Protein AF-A0A453HC55-F1 (afdb_monomer_lite)

Structure (mmCIF, N/CA/C/O backbone):
data_AF-A0A453HC55-F1
#
_entry.id   AF-A0A453HC55-F1
#
loop_
_atom_site.group_PDB
_atom_site.id
_atom_site.type_symbol
_atom_site.label_atom_id
_atom_site.label_alt_id
_atom_site.label_comp_id
_atom_site.label_asym_id
_atom_site.label_entity_id
_atom_site.label_seq_id
_atom_site.pdbx_PDB_ins_code
_atom_site.Cartn_x
_atom_site.Cartn_y
_atom_site.Cartn_z
_atom_site.occupancy
_atom_site.B_iso_or_equiv
_atom_site.auth_seq_id
_atom_site.auth_comp_id
_atom_site.auth_asym_id
_atom_site.auth_atom_id
_atom_site.pdbx_PDB_model_num
ATOM 1 N N . LEU A 1 1 ? -5.151 -36.077 34.731 1.00 37.78 1 LEU A N 1
ATOM 2 C CA . LEU A 1 1 ? -4.147 -37.160 34.774 1.00 37.78 1 LEU A CA 1
ATOM 3 C C . LEU A 1 1 ? -4.043 -37.767 33.375 1.00 37.78 1 LEU A C 1
ATOM 5 O O . LEU A 1 1 ? -4.994 -38.422 32.991 1.00 37.78 1 LEU A O 1
ATOM 9 N N . HIS A 1 2 ? -2.931 -37.466 32.675 1.00 39.25 2 HIS A N 1
ATOM 10 C CA . HIS A 1 2 ? -2.205 -38.261 31.649 1.00 39.25 2 HIS A CA 1
ATOM 11 C C . HIS A 1 2 ? -2.962 -38.775 30.402 1.00 39.25 2 HIS A C 1
ATOM 13 O O . HIS A 1 2 ? -4.071 -39.264 30.519 1.00 39.25 2 HIS A O 1
ATOM 19 N N . SER A 1 3 ? -2.450 -38.828 29.167 1.00 37.62 3 SER A N 1
ATOM 20 C CA . SER A 1 3 ? -1.213 -38.433 28.457 1.00 37.62 3 SER A CA 1
ATOM 21 C C . SER A 1 3 ? -1.489 -38.765 26.966 1.00 37.62 3 SER A C 1
ATOM 23 O O . SER A 1 3 ? -2.118 -39.779 26.690 1.00 37.62 3 SER A O 1
ATOM 25 N N . ILE A 1 4 ? -1.279 -37.871 25.993 1.00 41.72 4 ILE A N 1
ATOM 26 C CA . ILE A 1 4 ? -0.165 -37.821 25.008 1.00 41.72 4 ILE A CA 1
ATOM 27 C C . ILE A 1 4 ? 0.464 -39.175 24.613 1.00 41.72 4 ILE A C 1
ATOM 29 O O . ILE A 1 4 ? 0.972 -39.859 25.498 1.00 41.72 4 ILE A O 1
ATOM 33 N N . THR A 1 5 ? 0.542 -39.455 23.292 1.00 37.53 5 THR A N 1
ATOM 34 C CA . THR A 1 5 ? 1.615 -40.155 22.504 1.00 37.53 5 THR A CA 1
ATOM 35 C C . THR A 1 5 ? 1.002 -40.669 21.179 1.00 37.53 5 THR A C 1
ATOM 37 O O . THR A 1 5 ? -0.107 -41.180 21.222 1.00 37.53 5 THR A O 1
ATOM 40 N N . ALA A 1 6 ? 1.578 -40.635 19.970 1.00 36.94 6 ALA A N 1
ATOM 41 C CA . ALA A 1 6 ? 2.762 -40.023 19.355 1.00 36.94 6 ALA A CA 1
ATOM 42 C C . ALA A 1 6 ? 2.642 -40.172 17.810 1.00 36.94 6 ALA A C 1
ATOM 44 O O . ALA A 1 6 ? 1.972 -41.078 17.320 1.00 36.94 6 ALA A O 1
ATOM 45 N N . SER A 1 7 ? 3.302 -39.290 17.053 1.00 37.09 7 SER A N 1
ATOM 46 C CA . SER A 1 7 ? 3.645 -39.421 15.615 1.00 37.09 7 SER A CA 1
ATOM 47 C C . SER A 1 7 ? 4.799 -40.444 15.404 1.00 37.09 7 SER A C 1
ATOM 49 O O . SER A 1 7 ? 5.254 -41.000 16.403 1.00 37.09 7 SER A O 1
ATOM 51 N N . PRO A 1 8 ? 5.492 -40.556 14.237 1.00 53.16 8 PRO A N 1
ATOM 52 C CA . PRO A 1 8 ? 5.141 -40.548 12.795 1.00 53.16 8 PRO A CA 1
ATOM 53 C C . PRO A 1 8 ? 5.795 -41.737 12.009 1.00 53.16 8 PRO A C 1
ATOM 55 O O . PRO A 1 8 ? 6.603 -42.481 12.555 1.00 53.16 8 PRO A O 1
ATOM 58 N N . SER A 1 9 ? 5.546 -41.883 10.694 1.00 35.28 9 SER A N 1
ATOM 59 C CA . SER A 1 9 ? 6.523 -42.468 9.732 1.00 35.28 9 SER A CA 1
ATOM 60 C C . SER A 1 9 ? 6.156 -42.219 8.250 1.00 35.28 9 SER A C 1
ATOM 62 O O . SER A 1 9 ? 5.130 -42.665 7.754 1.00 35.28 9 SER A O 1
ATOM 64 N N . HIS A 1 10 ? 7.033 -41.496 7.544 1.00 38.09 10 HIS A N 1
ATOM 65 C CA . HIS A 1 10 ? 7.300 -41.580 6.088 1.00 38.09 10 HIS A CA 1
ATOM 66 C C . HIS A 1 10 ? 8.334 -42.723 5.834 1.00 38.09 10 HIS A C 1
ATOM 68 O O . HIS A 1 10 ? 8.806 -43.244 6.848 1.00 38.09 10 HIS A O 1
ATOM 74 N N . PRO A 1 11 ? 8.826 -43.079 4.605 1.00 47.41 11 PRO A N 1
ATOM 75 C CA . PRO A 1 11 ? 8.579 -42.591 3.220 1.00 47.41 11 PRO A CA 1
ATOM 76 C C . PRO A 1 11 ? 8.505 -43.702 2.111 1.00 47.41 11 PRO A C 1
ATOM 78 O O . PRO A 1 11 ? 8.804 -44.861 2.365 1.00 47.41 11 PRO A O 1
ATOM 81 N N . LEU A 1 12 ? 8.187 -43.321 0.855 1.00 38.16 12 LEU A N 1
ATOM 82 C CA . LEU A 1 12 ? 8.972 -43.519 -0.403 1.00 38.16 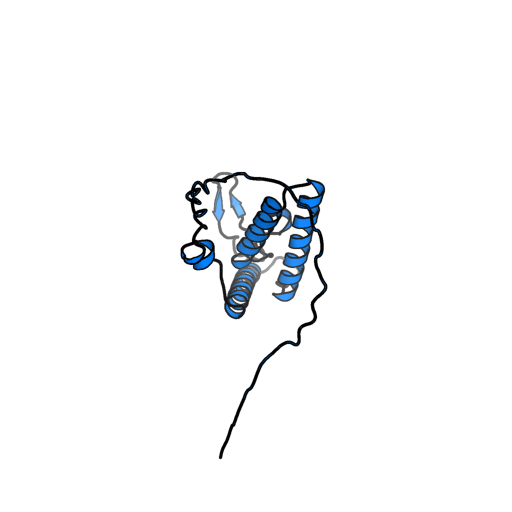12 LEU A CA 1
ATOM 83 C C . LEU A 1 12 ? 8.115 -43.729 -1.683 1.00 38.16 12 LEU A C 1
ATOM 85 O O . LEU A 1 12 ? 7.034 -44.311 -1.613 1.00 38.16 12 LEU A O 1
ATOM 89 N N . PRO A 1 13 ? 8.602 -43.265 -2.860 1.00 41.78 13 PRO A N 1
ATOM 90 C CA . PRO A 1 13 ? 7.910 -43.316 -4.147 1.00 41.78 13 PRO A CA 1
ATOM 91 C C . PRO A 1 13 ? 8.305 -44.548 -4.985 1.00 41.78 13 PRO A C 1
ATOM 93 O O . PRO A 1 13 ? 9.469 -44.944 -5.021 1.00 41.78 13 PRO A O 1
ATOM 96 N N . SER A 1 14 ? 7.339 -45.117 -5.711 1.00 41.66 14 SER A N 1
ATOM 97 C CA . SER A 1 14 ? 7.565 -46.172 -6.708 1.00 41.66 14 SER A CA 1
ATOM 98 C C . SER A 1 14 ? 7.821 -45.561 -8.088 1.00 41.66 14 SER A C 1
ATOM 100 O O . SER A 1 14 ? 7.082 -44.682 -8.530 1.00 41.66 14 SER A O 1
ATOM 102 N N . GLY A 1 15 ? 8.892 -46.017 -8.739 1.00 37.56 15 GLY A N 1
ATOM 103 C CA . GLY A 1 15 ? 9.334 -45.568 -10.056 1.00 37.56 15 GLY A CA 1
ATOM 104 C C . GLY A 1 15 ? 8.613 -46.225 -11.237 1.00 37.56 15 GLY A C 1
ATOM 105 O O . GLY A 1 15 ? 7.824 -47.154 -11.094 1.00 37.56 15 GLY A O 1
ATOM 106 N N . GLY A 1 16 ? 8.949 -45.738 -12.430 1.00 35.94 16 GLY A N 1
ATOM 107 C CA . GLY A 1 16 ? 8.545 -46.306 -13.714 1.00 35.94 16 GLY A CA 1
ATOM 108 C C . GLY A 1 16 ? 9.042 -45.424 -14.854 1.00 35.94 16 GLY A C 1
ATOM 109 O O . GLY A 1 16 ? 8.424 -44.414 -15.171 1.00 35.94 16 GLY A O 1
ATOM 110 N N . GLY A 1 17 ? 10.206 -45.767 -15.411 1.00 35.03 17 GLY A N 1
ATOM 111 C CA . GLY A 1 17 ? 10.835 -45.045 -16.515 1.00 35.03 17 GLY A CA 1
ATOM 112 C C . GLY A 1 17 ? 10.168 -45.287 -17.869 1.00 35.03 17 GLY A C 1
ATOM 113 O O . GLY A 1 17 ? 9.428 -46.252 -18.055 1.00 35.03 17 GLY A O 1
ATOM 114 N N . HIS A 1 18 ? 10.493 -44.429 -18.835 1.00 39.38 18 HIS A N 1
ATOM 115 C CA . HIS A 1 18 ? 10.411 -44.748 -20.257 1.00 39.38 18 HIS A CA 1
ATOM 116 C C . HIS A 1 18 ? 11.667 -44.255 -20.980 1.00 39.38 18 HIS A C 1
ATOM 118 O O . HIS A 1 18 ? 12.183 -43.169 -20.724 1.00 39.38 18 HIS A O 1
ATOM 124 N N . LEU A 1 19 ? 12.158 -45.157 -21.826 1.00 36.38 19 LEU A N 1
ATOM 125 C CA . LEU A 1 19 ? 13.401 -45.175 -22.584 1.00 36.38 19 LEU A CA 1
ATOM 126 C C . LEU A 1 19 ? 13.656 -43.913 -23.418 1.00 36.38 19 LEU A C 1
ATOM 128 O O . LEU A 1 19 ? 12.824 -43.509 -24.226 1.00 36.38 19 LEU A O 1
ATOM 132 N N . ALA A 1 20 ? 14.890 -43.419 -23.335 1.00 31.89 20 ALA A N 1
ATOM 133 C CA . ALA A 1 20 ? 15.540 -42.700 -24.420 1.00 31.89 20 ALA A CA 1
ATOM 134 C C . ALA A 1 20 ? 16.377 -43.701 -25.233 1.00 31.89 20 ALA A C 1
ATOM 136 O O . ALA A 1 20 ? 17.292 -44.327 -24.698 1.00 31.89 20 ALA A O 1
ATOM 137 N N . VAL A 1 21 ? 16.077 -43.840 -26.524 1.00 33.84 21 VAL A N 1
ATOM 138 C CA . VAL A 1 21 ? 16.971 -44.459 -27.510 1.00 33.84 21 VAL A CA 1
ATOM 139 C C . VAL A 1 21 ? 17.101 -43.481 -28.667 1.00 33.84 21 VAL A C 1
ATOM 141 O O . VAL A 1 21 ? 16.163 -43.288 -29.432 1.00 33.84 21 VAL A O 1
ATOM 144 N N . PHE A 1 22 ? 18.273 -42.868 -28.792 1.00 28.50 22 PHE A N 1
ATOM 145 C CA . PHE A 1 22 ? 18.729 -42.277 -30.043 1.00 28.50 22 PHE A CA 1
ATOM 146 C C . PHE A 1 22 ? 20.227 -42.547 -30.156 1.00 28.50 22 PHE A C 1
ATOM 148 O O . PHE A 1 22 ? 21.052 -41.931 -29.486 1.00 28.50 22 PHE A O 1
ATOM 155 N N . THR A 1 23 ? 20.571 -43.540 -30.968 1.00 35.44 23 THR A N 1
ATOM 156 C CA . THR A 1 23 ? 21.943 -43.810 -31.386 1.00 35.44 23 THR A CA 1
ATOM 157 C C . THR A 1 23 ? 22.289 -42.888 -32.547 1.00 35.44 23 THR A C 1
ATOM 159 O O . THR A 1 23 ? 21.602 -42.917 -33.567 1.00 35.44 23 THR A O 1
ATOM 162 N N . SER A 1 24 ? 23.384 -42.138 -32.450 1.00 33.81 24 SER A N 1
ATOM 163 C CA . SER A 1 24 ? 24.134 -41.738 -33.638 1.00 33.81 24 SER A CA 1
ATOM 164 C C . SER A 1 24 ? 25.625 -41.691 -33.334 1.00 33.81 24 SER A C 1
ATOM 166 O O . SER A 1 24 ? 26.066 -41.286 -32.262 1.00 33.81 24 SER A O 1
ATOM 168 N N . ARG A 1 25 ? 26.361 -42.220 -34.300 1.00 33.75 25 ARG A N 1
ATOM 169 C CA . ARG A 1 25 ? 27.746 -42.672 -34.309 1.00 33.75 25 ARG A CA 1
ATOM 170 C C . ARG A 1 25 ? 28.591 -41.599 -34.996 1.00 33.75 25 ARG A C 1
ATOM 172 O O . ARG A 1 25 ? 28.215 -41.193 -36.088 1.00 33.75 25 ARG A O 1
ATOM 179 N N . GLY A 1 26 ? 29.736 -41.214 -34.428 1.00 32.25 26 GLY A N 1
ATOM 180 C CA . GLY A 1 26 ? 30.751 -40.460 -35.175 1.00 32.25 26 GLY A CA 1
ATOM 181 C C . GLY A 1 26 ? 31.699 -39.597 -34.341 1.00 32.25 26 GLY A C 1
ATOM 182 O O . GLY A 1 26 ? 31.329 -38.515 -33.916 1.00 32.25 26 GLY A O 1
ATOM 183 N N . GLU A 1 27 ? 32.924 -40.104 -34.182 1.00 33.91 27 GLU A N 1
ATOM 184 C CA . GLU A 1 27 ? 34.202 -39.377 -34.291 1.00 33.91 27 GLU A CA 1
ATOM 185 C C . GLU A 1 27 ? 34.579 -38.267 -33.283 1.00 33.91 27 GLU A C 1
ATOM 187 O O . GLU A 1 27 ? 34.173 -37.115 -33.357 1.00 33.91 27 GLU A O 1
ATOM 192 N N . GLY A 1 28 ? 35.512 -38.631 -32.394 1.00 44.09 28 GLY A N 1
ATOM 193 C CA . GLY A 1 28 ? 36.829 -37.987 -32.291 1.00 44.09 28 GLY A CA 1
ATOM 194 C C . GLY A 1 28 ? 36.896 -36.461 -32.207 1.00 44.09 28 GLY A C 1
ATOM 195 O O . GLY A 1 28 ? 37.289 -35.803 -33.163 1.00 44.09 28 GLY A O 1
ATOM 196 N N . GLY A 1 29 ? 36.685 -35.913 -31.011 1.00 33.25 29 GLY A N 1
ATOM 197 C CA . GLY A 1 29 ? 37.058 -34.539 -30.681 1.00 33.25 29 GLY A CA 1
ATOM 198 C C . GLY A 1 29 ? 37.358 -34.414 -29.193 1.00 33.25 29 GLY A C 1
ATOM 199 O O . GLY A 1 29 ? 36.449 -34.435 -28.370 1.00 33.25 29 GLY A O 1
ATOM 200 N N . SER A 1 30 ? 38.639 -34.305 -28.836 1.00 37.66 30 SER A N 1
ATOM 201 C CA . SER A 1 30 ? 39.080 -34.001 -27.471 1.00 37.66 30 SER A CA 1
ATOM 202 C C . SER A 1 30 ? 38.648 -32.576 -27.115 1.00 37.66 30 SER A C 1
ATOM 204 O O . SER A 1 30 ? 39.364 -31.607 -27.371 1.00 37.66 30 SER A O 1
ATOM 206 N N . ILE A 1 31 ? 37.440 -32.430 -26.565 1.00 38.16 31 ILE A N 1
ATOM 207 C CA . ILE A 1 31 ? 36.983 -31.176 -25.971 1.00 38.16 31 ILE A CA 1
ATOM 208 C C . ILE A 1 31 ? 37.745 -31.032 -24.656 1.00 38.16 31 ILE A C 1
ATOM 210 O O . ILE A 1 31 ? 37.376 -31.602 -23.628 1.00 38.16 31 ILE A O 1
ATOM 214 N N . ARG A 1 32 ? 38.841 -30.269 -24.690 1.00 40.00 32 ARG A N 1
ATOM 215 C CA . ARG A 1 32 ? 39.419 -29.695 -23.476 1.00 40.00 32 ARG A CA 1
ATOM 216 C C . ARG A 1 32 ? 38.308 -28.902 -22.795 1.00 40.00 32 ARG A C 1
ATOM 218 O O . ARG A 1 32 ? 37.926 -27.836 -23.272 1.00 40.00 32 ARG A O 1
ATOM 225 N N . LEU A 1 33 ? 37.786 -29.445 -21.697 1.00 37.09 33 LEU A N 1
ATOM 226 C CA . LEU A 1 33 ? 36.901 -28.752 -20.776 1.00 37.09 33 LEU A CA 1
ATOM 227 C C . LEU A 1 33 ? 37.728 -27.639 -20.125 1.00 37.09 33 LEU A C 1
ATOM 229 O O . LEU A 1 33 ? 38.310 -27.811 -19.055 1.00 37.09 33 LEU A O 1
ATOM 233 N N . LEU A 1 34 ? 37.851 -26.509 -20.825 1.00 40.56 34 LEU A N 1
ATOM 234 C CA . LEU A 1 34 ? 38.282 -25.268 -20.212 1.00 40.56 34 LEU A CA 1
ATOM 235 C C . LEU A 1 34 ? 37.260 -24.994 -19.120 1.00 40.56 34 LEU A C 1
ATOM 237 O O . LEU A 1 34 ? 36.095 -24.710 -19.397 1.00 40.56 34 LEU A O 1
ATOM 241 N N . ARG A 1 35 ? 37.713 -25.176 -17.880 1.00 39.12 35 ARG A N 1
ATOM 242 C CA . ARG A 1 35 ? 37.056 -24.731 -16.665 1.00 39.12 35 ARG A CA 1
ATOM 243 C C . ARG A 1 35 ? 36.744 -23.252 -16.853 1.00 39.12 35 ARG A C 1
ATOM 245 O O . ARG A 1 35 ? 37.577 -22.392 -16.591 1.00 39.12 35 ARG A O 1
ATOM 252 N N . ALA A 1 36 ? 35.550 -22.973 -17.364 1.00 42.50 36 ALA A N 1
ATOM 253 C CA . ALA A 1 36 ? 34.916 -21.698 -17.159 1.00 42.50 36 ALA A CA 1
ATOM 254 C C . ALA A 1 36 ? 34.769 -21.613 -15.645 1.00 42.50 36 ALA A C 1
ATOM 256 O O . ALA A 1 36 ? 33.962 -22.326 -15.048 1.00 42.50 36 ALA A O 1
ATOM 257 N N . GLU A 1 37 ? 35.652 -20.835 -15.026 1.00 44.81 37 GLU A N 1
ATOM 258 C CA . GLU A 1 37 ? 35.447 -20.278 -13.701 1.00 44.81 37 GLU A CA 1
ATOM 259 C C . GLU A 1 37 ? 34.083 -19.595 -13.769 1.00 44.81 37 GLU A C 1
ATOM 261 O O . GLU A 1 37 ? 33.936 -18.473 -14.255 1.00 44.81 37 GLU A O 1
ATOM 266 N N . GLY A 1 38 ? 33.054 -20.361 -13.410 1.00 41.81 38 GLY A N 1
ATOM 267 C CA . GLY A 1 38 ? 31.707 -19.875 -13.259 1.00 41.81 38 GLY A CA 1
ATOM 268 C C . GLY A 1 38 ? 31.794 -18.845 -12.162 1.00 41.81 38 GLY A C 1
ATOM 269 O O . GLY A 1 38 ? 31.844 -19.202 -10.987 1.00 41.81 38 GLY A O 1
ATOM 270 N N . GLY A 1 39 ? 31.874 -17.575 -12.558 1.00 48.56 39 GLY A N 1
ATOM 271 C CA . GLY A 1 39 ? 31.611 -16.463 -11.673 1.00 48.56 39 GLY A CA 1
ATOM 272 C C . GLY A 1 39 ? 30.249 -16.743 -11.073 1.00 48.56 39 GLY A C 1
ATOM 273 O O . GLY A 1 39 ? 29.231 -16.587 -11.747 1.00 48.56 39 GLY A O 1
ATOM 274 N N . ALA A 1 40 ? 30.250 -17.263 -9.845 1.00 52.62 40 ALA A N 1
ATOM 275 C CA . ALA A 1 40 ? 29.051 -17.464 -9.071 1.00 52.62 40 ALA A CA 1
ATOM 276 C C . ALA A 1 40 ? 28.366 -16.105 -9.066 1.00 52.62 40 ALA A C 1
ATOM 278 O O . ALA A 1 40 ? 28.899 -15.144 -8.503 1.00 52.62 40 ALA A O 1
ATOM 279 N N . ALA A 1 41 ? 27.251 -16.001 -9.793 1.00 58.53 41 ALA A N 1
ATOM 280 C CA . ALA A 1 41 ? 26.421 -14.818 -9.769 1.00 58.53 41 ALA A CA 1
ATOM 281 C C . ALA A 1 41 ? 26.207 -14.515 -8.291 1.00 58.53 41 ALA A C 1
ATOM 283 O O . ALA A 1 41 ? 25.676 -15.356 -7.564 1.00 58.53 41 ALA A O 1
ATOM 284 N N . LYS A 1 42 ? 26.746 -13.381 -7.836 1.00 62.16 42 LYS A N 1
ATOM 285 C CA . LYS A 1 42 ? 26.713 -12.969 -6.438 1.00 62.16 42 LYS A CA 1
ATOM 286 C C . LYS A 1 42 ? 25.242 -12.764 -6.111 1.00 62.16 42 LYS A C 1
ATOM 288 O O . LYS A 1 42 ? 24.676 -11.716 -6.417 1.00 62.16 42 LYS A O 1
ATOM 293 N N . MET A 1 43 ? 24.597 -13.824 -5.631 1.00 62.59 43 MET A N 1
ATOM 294 C CA . MET A 1 43 ? 23.193 -13.809 -5.273 1.00 62.59 43 MET A CA 1
ATOM 295 C C . MET A 1 43 ? 23.097 -12.750 -4.191 1.00 62.59 43 MET A C 1
ATOM 297 O O . MET A 1 43 ? 23.788 -12.829 -3.183 1.00 62.59 43 MET A O 1
ATOM 301 N N . SER A 1 44 ? 22.358 -11.681 -4.471 1.00 70.88 44 SER A N 1
ATOM 302 C CA . SER A 1 44 ? 22.128 -10.616 -3.506 1.00 70.88 44 SER A CA 1
ATOM 303 C C . SER A 1 44 ? 21.650 -11.263 -2.209 1.00 70.88 44 SER A C 1
ATOM 305 O O . SER A 1 44 ? 20.595 -11.904 -2.210 1.00 70.88 44 SER A O 1
ATOM 307 N N . ASP A 1 45 ? 22.437 -11.145 -1.141 1.00 87.00 45 ASP A N 1
ATOM 308 C CA . ASP A 1 45 ? 22.149 -11.808 0.123 1.00 87.00 45 ASP A CA 1
ATOM 309 C C . ASP A 1 45 ? 20.842 -11.261 0.703 1.00 87.00 45 ASP A C 1
ATOM 311 O O . ASP A 1 45 ? 20.782 -10.186 1.298 1.00 87.00 45 ASP A O 1
ATOM 315 N N . PHE A 1 46 ? 19.755 -12.017 0.539 1.00 86.94 46 PHE A N 1
ATOM 316 C CA . PHE A 1 46 ? 18.455 -11.647 1.099 1.00 86.94 46 PHE A CA 1
ATOM 317 C C . PHE A 1 46 ? 18.528 -11.494 2.624 1.00 86.94 46 PHE A C 1
ATOM 319 O O . PHE A 1 46 ? 17.845 -10.645 3.199 1.00 86.94 46 PHE A O 1
ATOM 326 N N . GLN A 1 47 ? 19.394 -12.281 3.270 1.00 86.75 47 GLN A N 1
ATOM 327 C CA . GLN A 1 47 ? 19.561 -12.316 4.722 1.00 86.75 47 GLN A CA 1
ATOM 328 C C . GLN A 1 47 ? 20.002 -10.972 5.312 1.00 86.75 47 GLN A C 1
ATOM 330 O O . GLN A 1 47 ? 19.542 -10.613 6.395 1.00 86.75 47 GLN A O 1
ATOM 335 N N . THR A 1 48 ? 20.829 -10.219 4.584 1.00 90.44 48 THR A N 1
ATOM 336 C CA . THR A 1 48 ? 21.352 -8.905 4.993 1.00 90.44 48 THR A CA 1
ATOM 337 C C . THR A 1 48 ? 20.578 -7.743 4.368 1.00 90.44 48 THR A C 1
ATOM 339 O O . THR A 1 48 ? 20.925 -6.580 4.563 1.00 90.44 48 THR A O 1
ATOM 342 N N . SER A 1 49 ? 19.516 -8.031 3.609 1.00 92.31 49 SER A N 1
ATOM 343 C CA . SER A 1 49 ? 18.745 -7.004 2.916 1.00 92.31 49 SER A CA 1
ATOM 344 C C . SER A 1 49 ? 17.856 -6.195 3.867 1.00 92.31 49 SER A C 1
ATOM 346 O O . SER A 1 49 ? 17.216 -6.731 4.775 1.00 92.31 49 SER A O 1
ATOM 348 N N . THR A 1 50 ? 17.706 -4.900 3.575 1.00 92.31 50 THR A N 1
ATOM 349 C CA . THR A 1 50 ? 16.767 -4.009 4.282 1.00 92.31 50 THR A CA 1
ATOM 350 C C . THR A 1 50 ? 15.311 -4.453 4.131 1.00 92.31 50 THR A C 1
ATOM 352 O O . THR A 1 50 ? 14.477 -4.166 4.988 1.00 92.31 50 THR A O 1
ATOM 355 N N . HIS A 1 51 ? 14.988 -5.177 3.052 1.00 90.19 51 HIS A N 1
ATOM 356 C CA . HIS A 1 51 ? 13.681 -5.801 2.872 1.00 90.19 51 HIS A CA 1
ATOM 357 C C . HIS A 1 51 ? 13.407 -6.798 3.996 1.00 90.19 51 HIS A C 1
ATOM 359 O O . HIS A 1 51 ? 12.352 -6.728 4.624 1.00 90.19 51 HIS A O 1
ATOM 365 N N . ARG A 1 52 ? 14.354 -7.706 4.253 1.00 90.06 52 ARG A N 1
ATOM 366 C CA . ARG A 1 52 ? 14.199 -8.736 5.278 1.00 90.06 52 ARG A CA 1
ATOM 367 C C . ARG A 1 52 ? 14.109 -8.140 6.676 1.00 90.06 52 ARG A C 1
ATOM 369 O O . ARG A 1 52 ? 13.256 -8.556 7.447 1.00 90.06 52 ARG A O 1
ATOM 376 N N . GLU A 1 53 ? 14.963 -7.169 6.974 1.00 91.38 53 GLU A N 1
ATOM 377 C CA . GLU A 1 53 ? 15.007 -6.521 8.286 1.00 91.38 53 GLU A CA 1
ATOM 378 C C . GLU A 1 53 ? 13.722 -5.741 8.605 1.00 91.38 53 GLU A C 1
ATOM 380 O O . GLU A 1 53 ? 13.222 -5.809 9.723 1.00 91.38 53 GLU A O 1
ATOM 385 N N . ARG A 1 54 ? 13.180 -4.989 7.636 1.00 91.19 54 ARG A N 1
ATOM 386 C CA . ARG A 1 54 ? 12.140 -3.980 7.915 1.00 91.19 54 ARG A CA 1
ATOM 387 C C . ARG A 1 54 ? 10.748 -4.324 7.410 1.00 91.19 54 ARG A C 1
ATOM 389 O O . ARG A 1 54 ? 9.806 -3.641 7.790 1.00 91.19 54 ARG A O 1
ATOM 396 N N . TRP A 1 55 ? 10.613 -5.300 6.514 1.00 91.25 55 TRP A N 1
ATOM 397 C CA . TRP A 1 55 ? 9.367 -5.526 5.770 1.00 91.25 55 TRP A CA 1
ATOM 398 C C . TRP A 1 55 ? 8.890 -6.980 5.755 1.00 91.25 55 TRP A C 1
ATOM 400 O O . TRP A 1 55 ? 7.919 -7.285 5.065 1.00 91.25 55 TRP A O 1
ATOM 410 N N . ILE A 1 56 ? 9.543 -7.863 6.513 1.00 92.88 56 ILE A N 1
ATOM 411 C CA . ILE A 1 56 ? 9.087 -9.234 6.749 1.00 92.88 56 ILE A CA 1
ATOM 412 C C . ILE A 1 56 ? 8.505 -9.297 8.157 1.00 92.88 56 ILE A C 1
ATOM 414 O O . ILE A 1 56 ? 9.207 -9.062 9.136 1.00 92.88 56 ILE A O 1
ATOM 418 N N . PHE A 1 57 ? 7.213 -9.599 8.246 1.00 91.81 57 PHE A N 1
ATOM 419 C CA . PHE A 1 57 ? 6.446 -9.579 9.490 1.00 91.81 57 PHE A CA 1
ATOM 420 C C . PHE A 1 57 ? 5.708 -10.895 9.692 1.00 91.81 57 PHE A C 1
ATOM 422 O O . PHE A 1 57 ? 5.378 -11.579 8.718 1.00 91.81 57 PHE A O 1
ATOM 429 N N . GLN A 1 58 ? 5.398 -11.220 10.946 1.00 94.62 58 GLN A N 1
ATOM 430 C CA . GLN A 1 58 ? 4.444 -12.284 11.231 1.00 94.62 58 GLN A CA 1
ATOM 431 C C . GLN A 1 58 ? 3.010 -11.797 10.975 1.00 94.62 58 GLN A C 1
ATOM 433 O O . GLN A 1 58 ? 2.737 -10.599 11.104 1.00 94.62 58 GLN A O 1
ATOM 438 N N . PRO A 1 59 ? 2.063 -12.699 10.659 1.00 93.06 59 PRO A N 1
ATOM 439 C CA . PRO A 1 59 ? 0.669 -12.324 10.433 1.00 93.06 59 PRO A CA 1
ATOM 440 C C . PRO A 1 59 ? 0.056 -11.515 11.584 1.00 93.06 59 PRO A C 1
ATOM 442 O O . PRO A 1 59 ? -0.616 -10.518 11.326 1.00 93.06 59 PRO A O 1
ATOM 445 N N . GLN A 1 60 ? 0.344 -11.869 12.845 1.00 93.44 60 GLN A N 1
ATOM 446 C CA . GLN A 1 60 ? -0.149 -11.100 13.995 1.00 93.44 60 GLN A CA 1
ATOM 447 C C . GLN A 1 60 ? 0.375 -9.654 14.034 1.00 93.44 60 GLN A C 1
ATOM 449 O O . GLN A 1 60 ? -0.366 -8.739 14.387 1.00 93.44 60 GLN A O 1
ATOM 454 N N . ASP A 1 61 ? 1.622 -9.418 13.620 1.00 92.88 61 ASP A N 1
ATOM 455 C CA . ASP A 1 61 ? 2.229 -8.084 13.650 1.00 92.88 61 ASP A CA 1
ATOM 456 C C . ASP A 1 61 ? 1.615 -7.174 12.585 1.00 92.88 61 ASP A C 1
ATOM 458 O O . ASP A 1 61 ? 1.455 -5.973 12.806 1.00 92.88 61 ASP A O 1
ATOM 462 N N . LEU A 1 62 ? 1.239 -7.747 11.435 1.00 90.88 62 LEU A N 1
ATOM 463 C CA . LEU A 1 62 ? 0.521 -7.033 10.380 1.00 90.88 62 LEU A CA 1
ATOM 464 C C . LEU A 1 62 ? -0.859 -6.585 10.861 1.00 90.88 62 LEU A C 1
ATOM 466 O O . LEU A 1 62 ? -1.204 -5.415 10.698 1.00 90.88 62 LEU A O 1
ATOM 470 N N . VAL A 1 63 ? -1.605 -7.487 11.509 1.00 90.44 63 VAL A N 1
ATOM 471 C CA . VAL A 1 63 ? -2.912 -7.161 12.100 1.00 90.44 63 VAL A CA 1
ATOM 472 C C . VAL A 1 63 ? -2.757 -6.047 13.129 1.00 90.44 63 VAL A C 1
ATOM 474 O O . VAL A 1 63 ? -3.435 -5.030 13.026 1.00 90.44 63 VAL A O 1
ATOM 477 N N . ASN A 1 64 ? -1.797 -6.166 14.049 1.00 93.31 64 ASN A N 1
ATOM 478 C CA . ASN A 1 64 ? -1.537 -5.136 15.056 1.00 93.31 64 ASN A CA 1
ATOM 479 C C . ASN A 1 64 ? -1.214 -3.770 14.433 1.00 93.31 64 ASN A C 1
ATOM 481 O O . ASN A 1 64 ? -1.710 -2.743 14.905 1.00 93.31 64 ASN A O 1
ATOM 485 N N . LYS A 1 65 ? -0.404 -3.740 13.368 1.00 92.25 65 LYS A N 1
ATOM 486 C CA . LYS A 1 65 ? -0.070 -2.506 12.640 1.00 92.25 65 LYS A CA 1
ATOM 487 C C . LYS A 1 65 ? -1.299 -1.881 11.987 1.00 92.25 65 LYS A C 1
ATOM 489 O O . LYS A 1 65 ? -1.520 -0.687 12.171 1.00 92.25 65 LYS A O 1
ATOM 494 N N . TRP A 1 66 ? -2.117 -2.671 11.293 1.00 89.00 66 TRP A N 1
ATOM 495 C CA . TRP A 1 66 ? -3.344 -2.175 10.665 1.00 89.00 66 TRP A CA 1
ATOM 496 C C . TRP A 1 66 ? -4.352 -1.664 11.689 1.00 89.00 66 TRP A C 1
ATOM 498 O O . TRP A 1 66 ? -4.852 -0.556 11.525 1.00 89.00 66 TRP A O 1
ATOM 508 N N . THR A 1 67 ? -4.582 -2.402 12.775 1.00 90.75 67 THR A N 1
ATOM 509 C CA . THR A 1 67 ? -5.476 -1.969 13.857 1.00 90.75 67 THR A CA 1
ATOM 510 C C . THR A 1 67 ? -4.969 -0.689 14.517 1.00 90.75 67 THR A C 1
ATOM 512 O O . THR A 1 67 ? -5.752 0.203 14.825 1.00 90.75 67 THR A O 1
ATOM 515 N N . THR A 1 68 ? -3.653 -0.560 14.707 1.00 92.62 68 THR A N 1
ATOM 516 C CA . THR A 1 68 ? -3.049 0.655 15.272 1.00 92.62 68 THR A CA 1
ATOM 517 C C . THR A 1 68 ? -3.215 1.854 14.339 1.00 92.62 68 THR A C 1
ATOM 519 O O . THR A 1 68 ? -3.576 2.930 14.812 1.00 92.62 68 THR A O 1
ATOM 522 N N . ALA A 1 69 ? -2.979 1.678 13.034 1.00 89.12 69 ALA A N 1
ATOM 523 C CA . ALA A 1 69 ? -3.164 2.733 12.040 1.00 89.12 69 ALA A CA 1
ATOM 524 C C . ALA A 1 69 ? -4.638 3.158 11.947 1.00 89.12 69 ALA A C 1
ATOM 526 O O . ALA A 1 69 ? -4.937 4.337 12.094 1.00 89.12 69 ALA A O 1
ATOM 527 N N . ASN A 1 70 ? -5.563 2.201 11.816 1.00 89.75 70 ASN A N 1
ATOM 528 C CA . ASN A 1 70 ? -7.001 2.470 11.774 1.00 89.75 70 ASN A CA 1
ATOM 529 C C . ASN A 1 70 ? -7.485 3.190 13.041 1.00 89.75 70 ASN A C 1
ATOM 531 O O . ASN A 1 70 ? -8.154 4.216 12.938 1.00 89.75 70 ASN A O 1
ATOM 535 N N . ARG A 1 71 ? -7.083 2.714 14.230 1.00 90.31 71 ARG A N 1
ATOM 536 C CA . ARG A 1 71 ? -7.427 3.359 15.506 1.00 90.31 71 ARG A CA 1
ATOM 537 C C . ARG A 1 71 ? -6.930 4.801 15.557 1.00 90.31 71 ARG A C 1
ATOM 539 O O . ARG A 1 71 ? -7.716 5.689 15.867 1.00 90.31 71 ARG A O 1
ATOM 546 N N . ARG A 1 72 ? -5.661 5.043 15.214 1.00 89.81 72 ARG A N 1
ATOM 547 C CA . ARG A 1 72 ? -5.081 6.396 15.181 1.00 89.81 72 ARG A CA 1
ATOM 548 C C . ARG A 1 72 ? -5.896 7.323 14.280 1.00 89.81 72 ARG A C 1
ATOM 550 O O . ARG A 1 72 ? -6.219 8.442 14.666 1.00 89.81 72 ARG A O 1
ATOM 557 N N . SER A 1 73 ? -6.239 6.867 13.083 1.00 85.00 73 SER A N 1
ATOM 558 C CA . SER A 1 73 ? -6.963 7.688 12.115 1.00 85.00 73 SER A CA 1
ATOM 559 C C . SER A 1 73 ? -8.428 7.899 12.507 1.00 85.00 73 SER A C 1
ATOM 561 O O . SER A 1 73 ? -8.969 8.978 12.271 1.00 85.00 73 SER A O 1
ATOM 563 N N . ALA A 1 74 ? -9.053 6.914 13.161 1.00 86.31 74 ALA A N 1
ATOM 564 C CA . ALA A 1 74 ? -10.386 7.040 13.745 1.00 86.31 74 ALA A CA 1
ATOM 565 C C . ALA A 1 74 ? -10.414 8.048 14.907 1.00 86.31 74 ALA A C 1
ATOM 567 O O . ALA A 1 74 ? -11.342 8.848 14.990 1.00 86.31 74 ALA A O 1
ATOM 568 N N . GLU A 1 75 ? -9.390 8.056 15.766 1.00 85.81 75 GLU A N 1
ATOM 569 C CA . GLU A 1 75 ? -9.234 9.042 16.845 1.00 85.81 75 GLU A CA 1
ATOM 570 C C .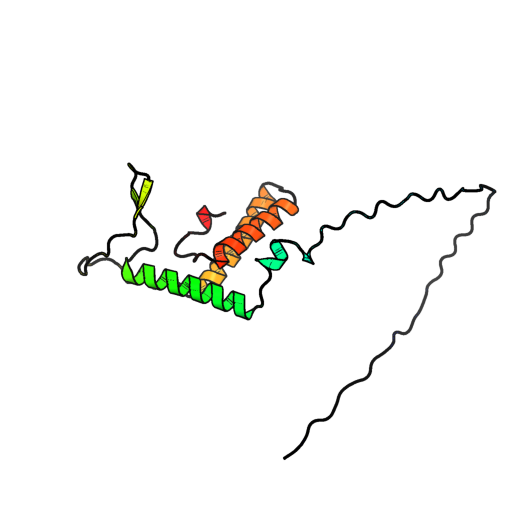 GLU A 1 75 ? -9.087 10.463 16.286 1.00 85.81 75 GLU A C 1
ATOM 572 O O . GLU A 1 75 ? -9.780 11.372 16.739 1.00 85.81 75 GLU A O 1
ATOM 577 N N . ILE A 1 76 ? -8.254 10.654 15.257 1.00 82.12 76 ILE A N 1
ATOM 578 C CA . ILE A 1 76 ? -8.098 11.953 14.578 1.00 82.12 76 ILE A CA 1
ATOM 579 C C . ILE A 1 76 ? -9.429 12.394 13.954 1.00 82.12 76 ILE A C 1
ATOM 581 O O . ILE A 1 76 ? -9.835 13.545 14.103 1.00 82.12 76 ILE A O 1
ATOM 585 N N . LEU A 1 77 ? -10.141 11.483 13.286 1.00 81.25 77 LEU A N 1
ATOM 586 C CA . LEU A 1 77 ? -11.441 11.790 12.692 1.00 81.25 77 LEU A CA 1
ATOM 587 C C . LEU A 1 77 ? -12.474 12.188 13.758 1.00 81.25 77 LEU A C 1
ATOM 589 O O . LEU A 1 77 ? -13.236 13.125 13.539 1.00 81.25 77 LEU A O 1
ATOM 593 N N . ALA A 1 78 ? -12.473 11.515 14.911 1.00 79.06 78 ALA A N 1
ATOM 594 C CA . ALA A 1 78 ? -13.362 11.834 16.024 1.00 79.06 78 ALA A CA 1
ATOM 595 C C . ALA A 1 78 ? -13.035 13.191 16.670 1.00 79.06 78 ALA A C 1
ATOM 597 O O . ALA A 1 78 ? -13.950 13.920 17.037 1.00 79.06 78 ALA A O 1
ATOM 598 N N . GLN A 1 79 ? -11.751 13.538 16.794 1.00 77.25 79 GLN A N 1
ATOM 599 C CA . GLN A 1 79 ? -11.312 14.790 17.422 1.00 77.25 79 GLN A CA 1
ATOM 600 C C . GLN A 1 79 ? -11.488 16.015 16.520 1.00 77.25 79 GLN A C 1
ATOM 602 O O . GLN A 1 79 ? -11.820 17.092 17.008 1.00 77.25 79 GLN A O 1
ATOM 607 N N . TYR A 1 80 ? -11.255 15.867 15.215 1.00 68.88 80 TYR A N 1
ATOM 608 C CA . TYR A 1 80 ? -11.151 17.005 14.296 1.00 68.88 80 TYR A CA 1
ATOM 609 C C . TYR A 1 80 ? -12.231 17.028 13.208 1.00 68.88 80 TYR A C 1
ATOM 611 O O . TYR A 1 80 ? -12.279 17.959 12.405 1.00 68.88 80 TYR A O 1
ATOM 619 N N . GLY A 1 81 ? -13.069 15.990 13.111 1.00 68.06 81 GLY A N 1
ATOM 620 C CA . GLY A 1 81 ? -14.076 15.835 12.052 1.00 68.06 81 GLY A CA 1
ATOM 621 C C . GLY A 1 81 ? -13.496 15.608 10.648 1.00 68.06 81 GLY A C 1
ATOM 622 O O . GLY A 1 81 ? -14.239 15.369 9.698 1.00 68.06 81 GLY A O 1
ATOM 623 N N . THR A 1 82 ? -12.170 15.664 10.498 1.00 69.75 82 THR A N 1
ATOM 624 C CA . THR A 1 82 ? -11.434 15.419 9.258 1.00 69.75 82 THR A CA 1
ATOM 625 C C . THR A 1 82 ? -10.067 14.830 9.574 1.00 69.75 82 THR A C 1
ATOM 627 O O . THR A 1 82 ? -9.397 15.252 10.513 1.00 69.75 82 THR A O 1
ATOM 630 N N . THR A 1 83 ? -9.617 13.880 8.761 1.00 64.62 83 THR A N 1
ATOM 631 C CA . THR A 1 83 ? -8.267 13.306 8.869 1.00 64.62 83 THR A CA 1
ATOM 632 C C . THR A 1 83 ? -7.249 14.031 7.979 1.00 64.62 83 THR A C 1
ATOM 634 O O . THR A 1 83 ? -6.065 13.700 7.967 1.00 64.62 83 THR A O 1
ATOM 637 N N . ARG A 1 84 ? -7.694 15.038 7.213 1.00 63.53 84 ARG A N 1
ATOM 638 C CA . ARG A 1 84 ? -6.872 15.750 6.230 1.00 63.53 84 ARG A CA 1
ATOM 639 C C . ARG A 1 84 ? -6.220 16.984 6.863 1.00 63.53 84 ARG A C 1
ATOM 641 O O . ARG A 1 84 ? -6.909 17.951 7.180 1.00 63.53 84 ARG A O 1
ATOM 648 N N . LEU A 1 85 ? -4.894 16.951 7.007 1.00 65.31 85 LEU A N 1
ATOM 649 C CA . LEU A 1 85 ? -4.090 18.088 7.472 1.00 65.31 85 LEU A CA 1
ATOM 650 C C . LEU A 1 85 ? -4.246 19.274 6.508 1.00 65.31 85 LEU A C 1
ATOM 652 O O . LEU A 1 85 ? -4.157 19.102 5.287 1.00 65.31 85 LEU A O 1
ATOM 656 N N . LYS A 1 86 ? -4.497 20.472 7.048 1.00 58.09 86 LYS A N 1
ATOM 657 C CA . LYS A 1 86 ? -4.477 21.705 6.253 1.00 58.09 86 LYS A CA 1
ATOM 658 C C . LYS A 1 86 ? -3.016 22.101 6.043 1.00 58.09 86 LYS A C 1
ATOM 660 O O . LYS A 1 86 ? -2.239 22.150 6.988 1.00 58.09 86 LYS A O 1
ATOM 665 N N . VAL A 1 87 ? -2.657 22.357 4.790 1.00 61.44 87 VAL A N 1
ATOM 666 C CA . VAL A 1 87 ? -1.365 22.948 4.434 1.00 61.44 87 VAL A CA 1
ATOM 667 C C . VAL A 1 87 ? -1.617 24.421 4.177 1.00 61.44 87 VAL A C 1
ATOM 669 O O . VAL A 1 87 ? -2.477 24.752 3.354 1.00 61.44 87 VAL A O 1
ATOM 672 N N . ASP A 1 88 ? -0.909 25.286 4.895 1.00 60.38 88 ASP A N 1
ATOM 673 C CA . ASP A 1 88 ? -1.021 26.725 4.685 1.00 60.38 88 ASP A CA 1
ATOM 674 C C . ASP A 1 88 ? -0.400 27.098 3.321 1.00 60.38 88 ASP A C 1
ATOM 676 O O . ASP A 1 88 ? 0.768 26.768 3.088 1.00 60.38 88 ASP A O 1
ATOM 680 N N . PRO A 1 89 ? -1.139 27.729 2.387 1.00 57.81 89 PRO A N 1
ATOM 681 C CA . PRO A 1 89 ? -0.640 27.991 1.034 1.00 57.81 89 PRO A CA 1
ATOM 682 C C . PRO A 1 89 ? 0.550 28.955 0.973 1.00 57.81 89 PRO A C 1
ATOM 684 O O . PRO A 1 89 ? 1.239 28.983 -0.045 1.00 57.81 89 PRO A O 1
ATOM 687 N N . VAL A 1 90 ? 0.761 29.763 2.017 1.00 63.44 90 VAL A N 1
ATOM 688 C CA . VAL A 1 90 ? 1.798 30.808 2.045 1.00 63.44 90 VAL A CA 1
ATOM 689 C C . VAL A 1 90 ? 3.123 30.271 2.591 1.00 63.44 90 VAL A C 1
ATOM 691 O O . VAL A 1 90 ? 4.159 30.486 1.969 1.00 63.44 90 VAL A O 1
ATOM 694 N N . ASP A 1 91 ? 3.081 29.501 3.681 1.00 68.44 91 ASP A N 1
ATOM 695 C CA . ASP A 1 91 ? 4.290 29.049 4.390 1.00 68.44 91 ASP A CA 1
ATOM 696 C C . ASP A 1 91 ? 4.564 27.542 4.248 1.00 68.44 91 ASP A C 1
ATOM 698 O O . ASP A 1 91 ? 5.578 27.041 4.736 1.00 68.44 91 ASP A O 1
ATOM 702 N N . GLY A 1 92 ? 3.660 26.780 3.617 1.00 59.69 92 GLY A N 1
ATOM 703 C CA . GLY A 1 92 ? 3.782 25.323 3.472 1.00 59.69 92 GLY A CA 1
ATOM 704 C C . GLY A 1 92 ? 3.757 24.558 4.802 1.00 59.69 92 GLY A C 1
ATOM 705 O O . GLY A 1 92 ? 4.012 23.352 4.829 1.00 59.69 92 GLY A O 1
ATOM 706 N N . SER A 1 93 ? 3.460 25.248 5.905 1.00 61.44 93 SER A N 1
ATOM 707 C CA . SER A 1 93 ? 3.399 24.669 7.239 1.00 61.44 93 SER A CA 1
ATOM 708 C C . SER A 1 93 ? 2.233 23.689 7.330 1.00 61.44 93 SER A C 1
ATOM 710 O O . SER A 1 93 ? 1.114 23.974 6.892 1.00 61.44 93 SER A O 1
ATOM 712 N N . ILE A 1 94 ? 2.516 22.513 7.887 1.00 55.41 94 ILE A N 1
ATOM 713 C CA . ILE A 1 94 ? 1.535 21.455 8.108 1.00 55.41 94 ILE A CA 1
ATOM 714 C C . ILE A 1 94 ? 1.021 21.628 9.533 1.00 55.41 94 ILE A C 1
ATOM 716 O O . ILE A 1 94 ? 1.693 21.246 10.494 1.00 55.41 94 ILE A O 1
ATOM 720 N N . SER A 1 95 ? -0.159 22.217 9.676 1.00 57.97 95 SER A N 1
ATOM 721 C CA . SER A 1 95 ? -0.840 22.338 10.961 1.00 57.97 95 SER A CA 1
ATOM 722 C C . SER A 1 95 ? -1.894 21.241 11.099 1.00 57.97 95 SER A C 1
ATOM 724 O O . SER A 1 95 ? -2.559 20.840 10.137 1.00 57.97 95 SER A O 1
ATOM 726 N N . ASN A 1 96 ? -2.040 20.720 12.321 1.00 55.38 96 ASN A N 1
ATOM 727 C CA . ASN A 1 96 ? -3.194 19.885 12.634 1.00 55.38 96 ASN A CA 1
ATOM 728 C C . ASN A 1 96 ? -4.468 20.718 12.418 1.00 55.38 96 ASN A C 1
ATOM 730 O O . ASN A 1 96 ? -4.458 21.906 12.752 1.00 55.38 96 ASN A O 1
ATOM 734 N N . PRO A 1 97 ? -5.541 20.139 11.845 1.00 57.16 97 PRO A N 1
ATOM 735 C CA . PRO A 1 97 ? -6.811 20.838 11.723 1.00 57.16 97 PRO A CA 1
ATOM 736 C C . PRO A 1 97 ? -7.238 21.360 13.098 1.00 57.16 97 PRO A C 1
ATOM 738 O O . PRO A 1 97 ? -7.058 20.690 14.110 1.00 57.16 97 PRO A O 1
ATOM 741 N N . GLU A 1 98 ? -7.745 22.587 13.143 1.00 55.09 98 GLU A N 1
ATOM 742 C CA . GLU A 1 98 ? -8.228 23.186 14.384 1.00 55.09 98 GLU A CA 1
ATOM 743 C C . GLU A 1 98 ? -9.418 22.357 14.913 1.00 55.09 98 GLU A C 1
ATOM 745 O O . GLU A 1 98 ? -10.273 21.974 14.104 1.00 55.09 98 GLU A O 1
ATOM 750 N N . PRO A 1 99 ? -9.486 22.029 16.220 1.00 52.88 99 PRO A N 1
ATOM 751 C CA . PRO A 1 99 ? -10.643 21.344 16.787 1.00 52.88 99 PRO A CA 1
ATOM 752 C C . PRO A 1 99 ? -11.876 22.217 16.561 1.00 52.88 99 PRO A C 1
ATOM 754 O O . PRO A 1 99 ? -11.943 23.333 17.073 1.00 52.88 99 PRO A O 1
ATOM 757 N N . VAL A 1 100 ? -12.838 21.742 15.772 1.00 53.84 100 VAL A N 1
ATOM 758 C CA . VAL A 1 100 ? -14.099 22.464 15.587 1.00 53.84 100 VAL A CA 1
ATOM 759 C C . VAL A 1 100 ? -14.879 22.342 16.900 1.00 53.84 100 VAL A C 1
ATOM 761 O O . VAL A 1 100 ? -15.155 21.211 17.307 1.00 53.84 100 VAL A O 1
ATOM 764 N N . PRO A 1 101 ? -15.222 23.450 17.588 1.00 50.62 101 PRO A N 1
ATOM 765 C CA . PRO A 1 101 ? -16.094 23.390 18.751 1.00 50.62 101 PRO A CA 1
ATOM 766 C C . PRO A 1 101 ? -17.459 22.843 18.335 1.00 50.62 101 PRO A C 1
ATOM 768 O O . PRO A 1 101 ? -17.920 23.097 17.217 1.00 50.62 101 PRO A O 1
ATOM 771 N N . ASP A 1 102 ? -18.102 22.120 19.253 1.00 48.47 102 ASP A N 1
ATOM 772 C CA . ASP A 1 102 ? -19.509 21.738 19.158 1.00 48.47 102 ASP A CA 1
ATOM 773 C C . ASP A 1 102 ? -20.333 22.917 18.608 1.00 48.47 102 ASP A C 1
ATOM 775 O O . ASP A 1 102 ? -20.064 24.065 18.947 1.00 48.47 102 ASP A O 1
ATOM 779 N N . HIS A 1 103 ? -21.333 22.639 17.769 1.00 53.22 103 HIS A N 1
ATOM 780 C CA . HIS A 1 103 ? -22.229 23.600 17.096 1.00 53.22 103 HIS A CA 1
ATOM 781 C C . HIS A 1 103 ? -21.867 23.999 15.652 1.00 53.22 103 HIS A C 1
ATOM 783 O O . HIS A 1 103 ? -21.830 25.177 15.306 1.00 53.22 103 HIS A O 1
ATOM 789 N N . VAL A 1 104 ? -21.816 23.020 14.740 1.00 43.50 104 VAL A N 1
ATOM 790 C CA . VAL A 1 104 ? -22.386 23.234 13.397 1.00 43.50 104 VAL A CA 1
ATOM 791 C C . VAL A 1 104 ? -23.285 22.054 13.035 1.00 43.50 104 VAL A C 1
ATOM 793 O O . VAL A 1 104 ? -22.838 20.948 12.742 1.00 43.50 104 VAL A O 1
ATOM 796 N N . VAL A 1 105 ? -24.589 22.314 13.102 1.00 46.75 105 VAL A N 1
ATOM 797 C CA . VAL A 1 105 ? -25.680 21.455 12.637 1.00 46.75 105 VAL A CA 1
ATOM 798 C C . VAL A 1 105 ? -25.447 21.148 11.154 1.00 46.75 105 VAL A C 1
ATOM 800 O O . VAL A 1 105 ? -25.672 22.003 10.302 1.00 46.75 105 VAL A O 1
ATOM 803 N N . GLY A 1 106 ? -24.942 19.950 10.844 1.00 42.81 106 GLY A N 1
ATOM 804 C CA . GLY A 1 106 ? -24.750 19.503 9.460 1.00 42.81 106 GLY A CA 1
ATOM 805 C C . GLY A 1 106 ? -23.657 18.461 9.215 1.00 42.81 106 GLY A C 1
ATOM 806 O O . GLY A 1 106 ? -23.659 17.852 8.145 1.00 42.81 106 GLY A O 1
ATOM 807 N N . SER A 1 107 ? -22.750 18.190 10.160 1.00 45.56 107 SER A N 1
ATOM 808 C CA . SER A 1 107 ? -21.853 17.037 10.028 1.00 45.56 107 SER A CA 1
ATOM 809 C C . SER A 1 107 ? -22.608 15.774 10.437 1.00 45.56 107 SER A C 1
ATOM 811 O O . SER A 1 107 ? -22.774 15.455 11.611 1.00 45.56 107 SER A O 1
ATOM 813 N N . SER A 1 108 ? -23.106 15.035 9.443 1.00 47.91 108 SER A N 1
ATOM 814 C CA . SER A 1 108 ? -23.346 13.598 9.598 1.00 47.91 108 SER A CA 1
ATOM 815 C C . SER A 1 108 ? -22.174 13.031 10.392 1.00 47.91 108 SER A C 1
ATOM 817 O O . SER A 1 108 ? -21.048 13.155 9.919 1.00 47.91 108 SER A O 1
ATOM 819 N N . SER A 1 109 ? -22.416 12.468 11.579 1.00 56.75 109 SER A N 1
ATOM 820 C CA . SER A 1 109 ? -21.398 11.757 12.357 1.00 56.75 109 SER A CA 1
ATOM 821 C C . SER A 1 109 ? -20.648 10.826 11.402 1.00 56.75 109 SER A C 1
ATOM 823 O O . SER A 1 109 ? -21.217 9.851 10.906 1.00 56.75 109 SER A O 1
ATOM 825 N N . VAL A 1 110 ? -19.426 11.204 11.010 1.00 64.00 110 VAL A N 1
ATOM 826 C CA . VAL A 1 110 ? -18.677 10.455 10.002 1.00 64.00 110 VAL A CA 1
ATOM 827 C C . VAL A 1 110 ? -18.171 9.225 10.723 1.00 64.00 110 VAL A C 1
ATOM 829 O O . VAL A 1 110 ? -17.192 9.284 11.463 1.00 64.00 110 VAL A O 1
ATOM 832 N N . LYS A 1 111 ? -18.900 8.119 10.565 1.00 76.81 111 LYS A N 1
ATOM 833 C CA . LYS A 1 111 ? -18.516 6.840 11.143 1.00 76.81 111 LYS A CA 1
ATOM 834 C C . LYS A 1 111 ? -17.137 6.463 10.582 1.00 76.81 111 LYS A C 1
ATOM 836 O O . LYS A 1 111 ? -17.011 6.365 9.359 1.00 76.81 111 LYS A O 1
ATOM 841 N N . PRO A 1 112 ? -16.119 6.258 11.436 1.00 79.50 112 PRO A N 1
ATOM 842 C CA . PRO A 1 112 ? -14.826 5.770 10.982 1.00 79.50 112 PRO A CA 1
ATOM 843 C C . PRO A 1 112 ? -14.983 4.429 10.259 1.00 79.50 112 PRO A C 1
ATOM 845 O O . PRO A 1 112 ? -15.818 3.607 10.650 1.00 79.50 112 PRO A O 1
ATOM 848 N N . LEU A 1 113 ? -14.181 4.213 9.217 1.00 82.94 113 LEU A N 1
ATOM 849 C CA . LEU A 1 113 ? -14.151 2.938 8.506 1.00 82.94 113 LEU A CA 1
ATOM 850 C C . LEU A 1 113 ? -13.640 1.835 9.436 1.00 82.94 113 LEU A C 1
ATOM 852 O O . LEU A 1 113 ? -12.685 2.031 10.193 1.00 82.94 113 LEU A O 1
ATOM 856 N N . SER A 1 114 ? -14.263 0.665 9.359 1.00 87.62 114 SER A N 1
ATOM 857 C CA . SER A 1 114 ? -13.759 -0.547 10.005 1.00 87.62 114 SER A CA 1
ATOM 858 C C . SER A 1 114 ? -12.473 -1.042 9.333 1.00 87.62 114 SER A C 1
ATOM 860 O O . SER A 1 114 ? -12.184 -0.733 8.172 1.00 87.62 114 SER A O 1
ATOM 862 N N . CYS A 1 115 ? -11.699 -1.856 10.055 1.00 86.69 115 CYS A N 1
ATOM 863 C CA . CYS A 1 115 ? -10.486 -2.475 9.518 1.00 86.69 115 CYS A CA 1
ATOM 864 C C . CYS A 1 115 ? -10.785 -3.343 8.282 1.00 86.69 115 CYS A C 1
ATOM 866 O O . CYS A 1 115 ? -9.986 -3.393 7.343 1.00 86.69 115 CYS A O 1
ATOM 868 N N . GLU A 1 116 ? -11.944 -4.001 8.257 1.00 88.56 116 GLU A N 1
ATOM 869 C CA . GLU A 1 116 ? -12.413 -4.827 7.148 1.00 88.56 116 GLU A CA 1
ATOM 870 C C . GLU A 1 116 ? -12.737 -3.984 5.909 1.00 88.56 116 GLU A C 1
ATOM 872 O O . GLU A 1 116 ? -12.319 -4.332 4.803 1.00 88.56 116 GLU A O 1
ATOM 877 N N . GLU A 1 117 ? -13.427 -2.852 6.075 1.00 89.56 117 GLU A N 1
ATOM 878 C CA . GLU A 1 117 ? -13.732 -1.931 4.970 1.00 89.56 117 GLU A CA 1
ATOM 879 C C . GLU A 1 117 ? -12.452 -1.338 4.368 1.00 89.56 117 GLU A C 1
ATOM 881 O O . GLU A 1 117 ? -12.296 -1.309 3.141 1.00 89.56 117 GLU A O 1
ATOM 886 N N . GLU A 1 118 ? -11.492 -0.939 5.209 1.00 89.88 118 GLU A N 1
ATOM 887 C CA . GLU A 1 118 ? -10.172 -0.510 4.737 1.00 89.88 118 GLU A CA 1
ATOM 888 C C . GLU A 1 118 ? -9.453 -1.629 3.973 1.00 89.88 118 GLU A C 1
ATOM 890 O O . GLU A 1 118 ? -8.844 -1.383 2.927 1.00 89.88 118 GLU A O 1
ATOM 895 N N . GLN A 1 119 ? -9.539 -2.875 4.449 1.00 90.69 119 GLN A N 1
ATOM 896 C CA . GLN A 1 119 ? -8.936 -4.019 3.771 1.00 90.69 119 GLN A CA 1
ATOM 897 C C . GLN A 1 119 ? -9.537 -4.246 2.381 1.00 90.69 119 GLN A C 1
ATOM 899 O O . GLN A 1 119 ? -8.783 -4.421 1.419 1.00 90.69 119 GLN A O 1
ATOM 904 N N . VAL A 1 120 ? -10.865 -4.208 2.258 1.00 92.81 120 VAL A N 1
ATOM 905 C CA . VAL A 1 120 ? -11.555 -4.337 0.965 1.00 92.81 120 VAL A CA 1
ATOM 906 C C . VAL A 1 120 ? -11.111 -3.228 0.014 1.00 92.81 120 VAL A C 1
ATOM 908 O O . VAL A 1 120 ? -10.792 -3.500 -1.146 1.00 92.81 120 VAL A O 1
ATOM 911 N N . MET A 1 121 ? -11.001 -1.994 0.509 1.00 91.56 121 MET A N 1
ATOM 912 C CA . MET A 1 121 ? -10.555 -0.866 -0.305 1.00 91.56 121 MET A CA 1
ATOM 913 C C . MET A 1 121 ? -9.110 -1.047 -0.789 1.00 91.56 121 MET A C 1
ATOM 915 O O . MET A 1 121 ? -8.827 -0.852 -1.972 1.00 91.56 121 MET A O 1
ATOM 919 N N . ARG A 1 122 ? -8.197 -1.501 0.079 1.00 91.31 122 ARG A N 1
ATOM 920 C CA . ARG A 1 122 ? -6.803 -1.791 -0.304 1.00 91.31 122 ARG A CA 1
ATOM 921 C C . ARG A 1 122 ? -6.710 -2.876 -1.376 1.00 91.31 122 ARG A C 1
ATOM 923 O O . ARG A 1 122 ? -5.958 -2.703 -2.333 1.00 91.31 122 ARG A O 1
ATOM 930 N N . ILE A 1 123 ? -7.488 -3.953 -1.255 1.00 93.44 123 ILE A N 1
ATOM 931 C CA . ILE A 1 123 ? -7.526 -5.035 -2.256 1.00 93.44 123 ILE A CA 1
ATOM 932 C C . ILE A 1 123 ? -8.045 -4.510 -3.599 1.00 93.44 123 ILE A C 1
ATOM 934 O O . ILE A 1 123 ? -7.463 -4.798 -4.646 1.00 93.44 123 ILE A O 1
ATOM 938 N N . PHE A 1 124 ? -9.109 -3.708 -3.578 1.00 94.81 124 PHE A N 1
ATOM 939 C CA . PHE A 1 124 ? -9.670 -3.116 -4.790 1.00 94.81 124 PHE A CA 1
ATOM 940 C C . PHE A 1 124 ? -8.647 -2.235 -5.523 1.00 94.81 124 PHE A C 1
ATOM 942 O O . PHE A 1 124 ? -8.455 -2.367 -6.733 1.00 94.81 124 PHE A O 1
ATOM 949 N N . TYR A 1 125 ? -7.938 -1.366 -4.801 1.00 94.56 125 TYR A N 1
ATOM 950 C CA . TYR A 1 125 ? -6.936 -0.494 -5.417 1.00 94.56 125 TYR A CA 1
ATOM 951 C C . TYR A 1 125 ? -5.655 -1.231 -5.820 1.00 94.56 125 TYR A C 1
ATOM 953 O O . TYR A 1 125 ? -5.043 -0.865 -6.822 1.00 94.56 125 TYR A O 1
ATOM 961 N N . GLU A 1 126 ? -5.292 -2.320 -5.140 1.00 94.06 126 GLU A N 1
ATOM 962 C CA . GLU A 1 126 ? -4.242 -3.224 -5.618 1.00 94.06 126 GLU A CA 1
ATOM 963 C C . GLU A 1 126 ? -4.582 -3.768 -7.012 1.00 94.06 126 GLU A C 1
ATOM 965 O O . GLU A 1 126 ? -3.734 -3.740 -7.906 1.00 94.06 126 GLU A O 1
ATOM 970 N N . GLN A 1 127 ? -5.826 -4.201 -7.237 1.00 95.25 127 GLN A N 1
ATOM 971 C CA . GLN A 1 127 ? -6.276 -4.650 -8.559 1.00 95.25 127 GLN A CA 1
ATOM 972 C C . GLN A 1 127 ? -6.254 -3.510 -9.584 1.00 95.25 127 GLN A C 1
ATOM 974 O O . GLN A 1 127 ? -5.829 -3.718 -10.722 1.00 95.25 127 GLN A O 1
ATOM 979 N N . LYS A 1 128 ? -6.620 -2.285 -9.185 1.00 94.81 128 LYS A N 1
ATOM 980 C CA . LYS A 1 128 ? -6.534 -1.111 -10.067 1.00 94.81 128 LYS A CA 1
ATOM 981 C C . LYS A 1 128 ? -5.103 -0.800 -10.498 1.00 94.81 128 LYS A C 1
ATOM 983 O O . LYS A 1 128 ? -4.884 -0.561 -11.684 1.00 94.81 128 LYS A O 1
ATOM 988 N N . ILE A 1 129 ? -4.123 -0.905 -9.598 1.00 94.12 129 ILE A N 1
ATOM 989 C CA . ILE A 1 129 ? -2.698 -0.771 -9.953 1.00 94.12 129 ILE A CA 1
ATOM 990 C C . ILE A 1 129 ? -2.316 -1.803 -11.020 1.00 94.12 129 ILE A C 1
ATOM 992 O O . ILE A 1 129 ? -1.627 -1.472 -11.987 1.00 94.12 129 ILE A O 1
ATOM 996 N N . GLN A 1 130 ? -2.781 -3.049 -10.881 1.00 94.38 130 GLN A N 1
ATOM 997 C CA . GLN A 1 130 ? -2.518 -4.102 -11.866 1.00 94.38 130 GLN A CA 1
ATOM 998 C C . GLN A 1 130 ? -3.153 -3.799 -13.228 1.00 94.38 130 GLN A C 1
ATOM 1000 O O . GLN A 1 130 ? -2.500 -3.988 -14.255 1.00 94.38 130 GLN A O 1
ATOM 1005 N N . GLU A 1 131 ? -4.401 -3.325 -13.252 1.00 94.94 131 GLU A N 1
ATOM 1006 C CA . GLU A 1 131 ? -5.098 -2.925 -14.482 1.00 94.94 131 GLU A CA 1
ATOM 1007 C C . GLU A 1 131 ? -4.365 -1.790 -15.201 1.00 94.94 131 GLU A C 1
ATOM 1009 O O . GLU A 1 131 ? -4.099 -1.898 -16.398 1.00 94.94 131 GLU A O 1
ATOM 1014 N N . VAL A 1 132 ? -3.974 -0.747 -14.464 1.00 93.19 132 VAL A N 1
ATOM 1015 C CA . VAL A 1 132 ? -3.216 0.396 -14.987 1.00 93.19 132 VAL A CA 1
ATOM 1016 C C . VAL A 1 132 ? -1.872 -0.072 -15.544 1.00 93.19 132 VAL A C 1
ATOM 1018 O O . VAL A 1 132 ? -1.555 0.193 -16.704 1.00 93.19 132 VAL A O 1
ATOM 1021 N N . CYS A 1 133 ? -1.108 -0.849 -14.772 1.00 94.00 133 CYS A N 1
ATOM 1022 C CA . CYS A 1 133 ? 0.180 -1.374 -15.226 1.00 94.00 133 CYS A CA 1
ATOM 1023 C C . CYS A 1 133 ? 0.047 -2.248 -16.483 1.00 94.00 133 CYS A C 1
ATOM 1025 O O . CYS A 1 133 ? 0.897 -2.177 -17.374 1.00 94.00 133 CYS A O 1
ATOM 1027 N N . ARG A 1 134 ? -1.028 -3.042 -16.583 1.00 93.38 134 ARG A N 1
ATOM 1028 C CA . ARG A 1 134 ? -1.331 -3.865 -17.762 1.00 93.38 134 ARG A CA 1
ATOM 1029 C C . ARG A 1 134 ? -1.707 -3.008 -18.971 1.00 93.38 134 ARG A C 1
ATOM 1031 O O . ARG A 1 134 ? -1.237 -3.298 -20.068 1.00 93.38 134 ARG A O 1
ATOM 1038 N N . ALA A 1 135 ? -2.507 -1.959 -18.779 1.00 94.69 135 ALA A N 1
ATOM 1039 C CA . ALA A 1 135 ? -2.909 -1.037 -19.841 1.00 94.69 135 ALA A CA 1
ATOM 1040 C C . ALA A 1 135 ? -1.703 -0.297 -20.446 1.00 94.69 135 ALA A C 1
ATOM 1042 O O . ALA A 1 135 ? -1.578 -0.222 -21.666 1.00 94.69 135 ALA A O 1
ATOM 1043 N N . PHE A 1 136 ? -0.769 0.152 -19.602 1.00 92.81 136 PHE A N 1
ATOM 1044 C CA . PHE A 1 136 ? 0.489 0.781 -20.030 1.00 92.81 136 PHE A CA 1
ATOM 1045 C C . PHE A 1 136 ? 1.569 -0.220 -20.481 1.00 92.81 136 PHE A C 1
ATOM 1047 O O . PHE A 1 136 ? 2.654 0.190 -20.887 1.00 92.81 136 PHE A O 1
ATOM 1054 N N . LYS A 1 137 ? 1.282 -1.530 -20.433 1.00 93.69 137 LYS A N 1
ATOM 1055 C CA . LYS A 1 137 ? 2.212 -2.625 -20.764 1.00 93.69 137 LYS A CA 1
ATOM 1056 C C . LYS A 1 137 ? 3.550 -2.540 -20.022 1.00 93.69 137 LYS A C 1
ATOM 1058 O O . LYS A 1 137 ? 4.603 -2.849 -20.584 1.00 93.69 137 LYS A O 1
ATOM 1063 N N . PHE A 1 138 ? 3.521 -2.141 -18.751 1.00 91.94 138 PHE A N 1
ATOM 1064 C CA . PHE A 1 138 ? 4.739 -2.089 -17.952 1.00 91.94 138 PHE A CA 1
ATOM 1065 C C . PHE A 1 138 ? 5.318 -3.490 -17.698 1.00 91.94 138 PHE A C 1
ATOM 1067 O O . PHE A 1 138 ? 4.570 -4.460 -17.552 1.00 91.94 138 PHE A O 1
ATOM 1074 N N . PRO A 1 139 ? 6.655 -3.617 -17.587 1.00 94.50 139 PRO A N 1
ATOM 1075 C CA . PRO A 1 139 ? 7.286 -4.870 -17.200 1.00 94.50 139 PRO A CA 1
ATOM 1076 C C . PRO A 1 139 ? 6.812 -5.348 -15.825 1.00 94.50 139 PRO A C 1
ATOM 1078 O O . PRO A 1 139 ? 6.615 -4.550 -14.906 1.00 94.50 139 PRO A O 1
ATOM 1081 N N . HIS A 1 140 ? 6.760 -6.668 -15.636 1.00 92.44 140 HIS A N 1
ATOM 1082 C CA . HIS A 1 140 ? 6.303 -7.288 -14.387 1.00 92.44 140 HIS A CA 1
ATOM 1083 C C . HIS A 1 140 ? 7.058 -6.790 -13.139 1.00 92.44 140 HIS A C 1
ATOM 1085 O O . HIS A 1 140 ? 6.478 -6.647 -12.066 1.00 92.44 140 HIS A O 1
ATOM 1091 N N . LYS A 1 141 ? 8.351 -6.459 -13.276 1.00 94.12 141 LYS A N 1
ATOM 1092 C CA . LYS A 1 141 ? 9.155 -5.893 -12.179 1.00 94.12 141 LYS A CA 1
ATOM 1093 C C . LYS A 1 141 ? 8.612 -4.546 -11.680 1.00 94.12 141 LYS A C 1
ATOM 1095 O O . LYS A 1 141 ? 8.618 -4.307 -10.474 1.00 94.12 141 LYS A O 1
ATOM 1100 N N . ILE A 1 142 ? 8.129 -3.688 -12.580 1.00 94.69 142 ILE A N 1
ATOM 1101 C CA . ILE A 1 142 ? 7.565 -2.376 -12.230 1.00 94.69 142 ILE A CA 1
ATOM 1102 C C . ILE A 1 142 ? 6.231 -2.560 -11.510 1.00 94.69 142 ILE A C 1
ATOM 1104 O O . ILE A 1 142 ? 6.050 -2.020 -10.422 1.00 94.69 142 ILE A O 1
ATOM 1108 N N . GLN A 1 143 ? 5.352 -3.407 -12.051 1.00 94.25 143 GLN A N 1
ATOM 1109 C CA . GLN A 1 143 ? 4.069 -3.739 -11.430 1.00 94.25 143 GLN A CA 1
ATOM 1110 C C . GLN A 1 143 ? 4.246 -4.298 -10.010 1.00 94.25 143 GLN A C 1
ATOM 1112 O O . GLN A 1 143 ? 3.604 -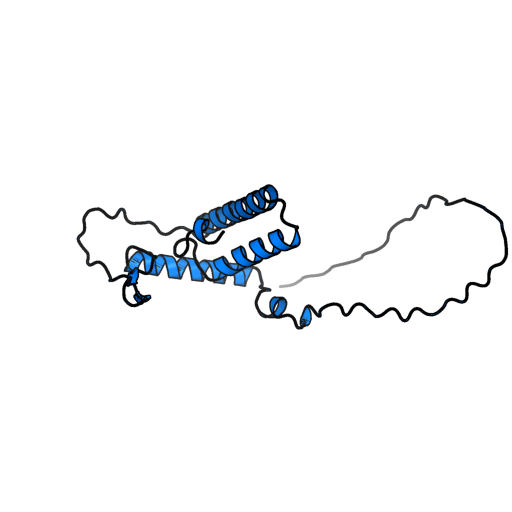3.826 -9.073 1.00 94.25 143 GLN A O 1
ATOM 1117 N N . ALA A 1 144 ? 5.148 -5.269 -9.830 1.00 94.38 144 ALA A N 1
ATOM 1118 C CA . ALA A 1 144 ? 5.427 -5.848 -8.517 1.00 94.38 144 ALA A CA 1
ATOM 1119 C C . ALA A 1 144 ? 5.935 -4.790 -7.524 1.00 94.38 144 ALA A C 1
ATOM 1121 O O . ALA A 1 144 ? 5.486 -4.747 -6.381 1.00 94.38 144 ALA A O 1
ATOM 1122 N N . THR A 1 145 ? 6.831 -3.906 -7.968 1.00 95.44 145 THR A N 1
ATOM 1123 C CA . THR A 1 145 ? 7.389 -2.846 -7.116 1.00 95.44 145 THR A CA 1
ATOM 1124 C C . THR A 1 145 ? 6.327 -1.815 -6.725 1.00 95.44 145 THR A C 1
ATOM 1126 O O . THR A 1 145 ? 6.261 -1.439 -5.556 1.00 95.44 145 THR A O 1
ATOM 1129 N N . ALA A 1 146 ? 5.451 -1.417 -7.655 1.00 95.06 146 ALA A N 1
ATOM 1130 C CA . ALA A 1 146 ? 4.341 -0.504 -7.378 1.00 95.06 146 ALA A CA 1
ATOM 1131 C C . ALA A 1 146 ? 3.384 -1.076 -6.319 1.00 95.06 146 ALA A C 1
ATOM 1133 O O . ALA A 1 146 ? 3.070 -0.408 -5.336 1.00 95.06 146 ALA A O 1
ATOM 1134 N N . ILE A 1 147 ? 3.001 -2.351 -6.458 1.00 94.81 147 ILE A N 1
ATOM 1135 C CA . ILE A 1 147 ? 2.153 -3.041 -5.474 1.00 94.81 147 ILE A CA 1
ATOM 1136 C C . ILE A 1 147 ? 2.851 -3.131 -4.112 1.00 94.81 147 ILE A C 1
ATOM 1138 O O . ILE A 1 147 ? 2.221 -2.911 -3.078 1.00 94.81 147 ILE A O 1
ATOM 1142 N N . ILE A 1 148 ? 4.153 -3.434 -4.089 1.00 94.50 148 ILE A N 1
ATOM 1143 C CA . ILE A 1 148 ? 4.929 -3.478 -2.844 1.00 94.50 148 ILE A CA 1
ATOM 1144 C C . ILE A 1 148 ? 4.909 -2.110 -2.156 1.00 94.50 148 ILE A C 1
ATOM 1146 O O . ILE A 1 148 ? 4.644 -2.048 -0.958 1.00 94.50 148 ILE A O 1
ATOM 1150 N N . TYR A 1 149 ? 5.154 -1.016 -2.878 1.00 94.38 149 TYR A N 1
ATOM 1151 C CA . TYR A 1 149 ? 5.126 0.327 -2.293 1.00 94.38 149 TYR A CA 1
ATOM 1152 C C . TYR A 1 149 ? 3.739 0.716 -1.791 1.00 94.38 149 TYR A C 1
ATOM 1154 O O . TYR A 1 149 ? 3.633 1.211 -0.670 1.00 94.38 149 TYR A O 1
ATOM 1162 N N . PHE A 1 150 ? 2.687 0.385 -2.538 1.00 94.19 150 PHE A N 1
ATOM 1163 C CA . PHE A 1 150 ? 1.308 0.588 -2.104 1.00 94.19 150 PHE A CA 1
ATOM 1164 C C . PHE A 1 150 ? 1.007 -0.141 -0.784 1.00 94.19 150 PHE A C 1
ATOM 1166 O O . PHE A 1 150 ? 0.552 0.468 0.184 1.00 94.19 150 PHE A O 1
ATOM 1173 N N . LYS A 1 151 ? 1.335 -1.437 -0.690 1.00 92.81 151 LYS A N 1
ATOM 1174 C CA . LYS A 1 151 ? 1.102 -2.230 0.533 1.00 92.81 151 LYS A CA 1
ATOM 1175 C C . LYS A 1 151 ? 1.908 -1.724 1.724 1.00 92.81 151 LYS A C 1
ATOM 1177 O O . LYS A 1 151 ? 1.404 -1.697 2.842 1.00 92.81 151 LYS A O 1
ATOM 1182 N N . ARG A 1 152 ? 3.159 -1.328 1.487 1.00 93.56 152 ARG A N 1
ATOM 1183 C CA . ARG A 1 152 ? 4.048 -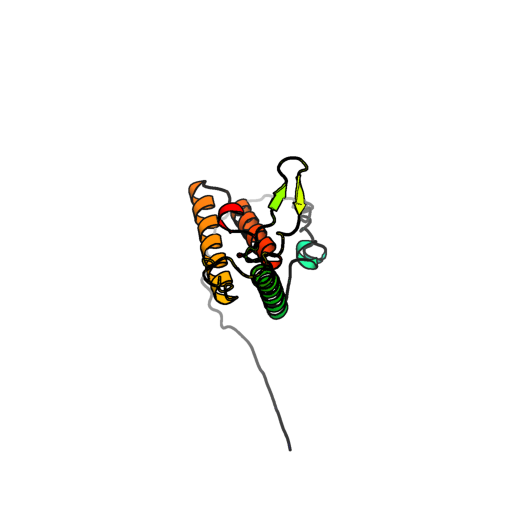0.782 2.520 1.00 93.56 152 ARG A CA 1
ATOM 1184 C C . ARG A 1 152 ? 3.554 0.554 3.056 1.00 93.56 152 ARG A C 1
ATOM 1186 O O . ARG A 1 152 ? 3.618 0.770 4.262 1.00 93.56 152 ARG A O 1
ATOM 1193 N N . PHE A 1 153 ? 3.037 1.412 2.182 1.00 93.19 153 PHE A N 1
ATOM 1194 C CA . PHE A 1 153 ? 2.444 2.688 2.563 1.00 93.19 153 PHE A CA 1
ATOM 1195 C C . PHE A 1 153 ? 1.248 2.478 3.502 1.00 93.19 153 PHE A C 1
ATOM 1197 O O . PHE A 1 153 ? 1.247 2.970 4.630 1.00 93.19 153 PHE A O 1
ATOM 1204 N N . TYR A 1 154 ? 0.296 1.632 3.105 1.00 91.25 154 TYR A N 1
ATOM 1205 C CA . TYR A 1 154 ? -0.905 1.343 3.899 1.00 91.25 154 TYR A CA 1
ATOM 1206 C C . TYR A 1 154 ? -0.695 0.407 5.098 1.00 91.25 154 TYR A C 1
ATOM 1208 O O . TYR A 1 154 ? -1.652 0.025 5.775 1.00 91.25 154 TYR A O 1
ATOM 1216 N N . LEU A 1 155 ? 0.546 0.006 5.370 1.00 91.06 155 LEU A N 1
ATOM 1217 C CA . LEU A 1 155 ? 0.896 -0.640 6.631 1.00 91.06 155 LEU A CA 1
ATOM 1218 C C . LEU A 1 155 ? 1.070 0.390 7.758 1.00 91.06 155 LEU A C 1
ATOM 1220 O O . LEU A 1 155 ? 0.882 0.052 8.923 1.00 91.06 155 LEU A O 1
ATOM 1224 N N . GLN A 1 156 ? 1.446 1.623 7.407 1.00 88.94 156 GLN A N 1
ATOM 1225 C CA . GLN A 1 156 ? 1.704 2.708 8.353 1.00 88.94 156 GLN A CA 1
ATOM 1226 C C . GLN A 1 156 ? 0.581 3.751 8.384 1.00 88.94 156 GLN A C 1
ATOM 1228 O O . GLN A 1 156 ? 0.360 4.352 9.434 1.00 88.94 156 GLN A O 1
ATOM 1233 N N . TRP A 1 157 ? -0.096 3.949 7.252 1.00 88.56 157 TRP A N 1
ATOM 1234 C CA . TRP A 1 157 ? -1.149 4.946 7.057 1.00 88.56 157 TRP A CA 1
ATOM 1235 C C . TRP A 1 157 ? -2.514 4.283 6.875 1.00 88.56 157 TRP A C 1
ATOM 1237 O O . TRP A 1 157 ? -2.606 3.208 6.271 1.00 88.56 157 TRP A O 1
ATOM 1247 N N . SER A 1 158 ? -3.572 4.940 7.352 1.00 88.31 158 SER A N 1
ATOM 1248 C CA . SER A 1 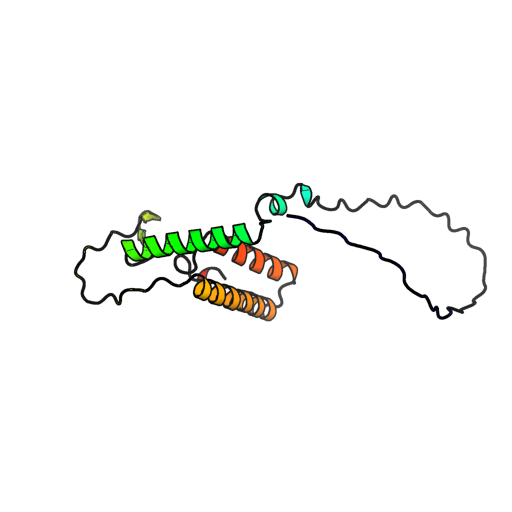158 ? -4.953 4.536 7.054 1.00 88.31 158 SER A CA 1
ATOM 1249 C C . SER A 1 158 ? -5.406 5.077 5.697 1.00 88.31 158 SER A C 1
ATOM 1251 O O . SER A 1 158 ? -4.959 6.123 5.216 1.00 88.31 158 SER A O 1
ATOM 1253 N N . VAL A 1 159 ? -6.373 4.385 5.100 1.00 87.25 159 VAL A N 1
ATOM 1254 C CA . VAL A 1 159 ? -7.120 4.858 3.925 1.00 87.25 159 VAL A CA 1
ATOM 1255 C C . VAL A 1 159 ? -7.892 6.157 4.210 1.00 87.25 159 VAL A C 1
ATOM 1257 O O . VAL A 1 159 ? -8.099 6.952 3.291 1.00 87.25 159 VAL A O 1
ATOM 1260 N N . MET A 1 160 ? -8.271 6.401 5.470 1.00 84.62 160 MET A N 1
ATOM 1261 C CA . MET A 1 160 ? -8.967 7.625 5.892 1.00 84.62 160 MET A CA 1
ATOM 1262 C C . MET A 1 160 ? -8.060 8.866 5.841 1.00 84.62 160 MET A C 1
ATOM 1264 O O . MET A 1 160 ? -8.535 9.964 5.563 1.00 84.62 160 MET A O 1
ATOM 1268 N N . GLU A 1 161 ? -6.753 8.694 6.062 1.00 84.00 161 GLU A N 1
ATOM 1269 C CA . GLU A 1 161 ? -5.752 9.771 5.989 1.00 84.00 161 GLU A CA 1
ATOM 1270 C C . GLU A 1 161 ? -5.381 10.089 4.540 1.00 84.00 161 GLU A C 1
ATOM 1272 O O . GLU A 1 161 ? -5.347 11.248 4.117 1.00 84.00 161 GLU A O 1
ATOM 1277 N N . HIS A 1 162 ? -5.118 9.039 3.761 1.00 85.25 162 HIS A N 1
ATOM 1278 C CA . HIS A 1 162 ? -4.636 9.151 2.394 1.00 85.25 162 HIS A CA 1
ATOM 1279 C C . HIS A 1 162 ? -5.475 8.298 1.451 1.00 85.25 162 HIS A C 1
ATOM 1281 O O . HIS A 1 162 ? -5.356 7.071 1.406 1.00 85.25 162 HIS A O 1
ATOM 1287 N N . HIS A 1 163 ? -6.289 8.971 0.637 1.00 85.44 163 HIS A N 1
ATOM 1288 C CA . HIS A 1 163 ? -7.173 8.306 -0.307 1.00 85.44 163 HIS A CA 1
ATOM 1289 C C . HIS A 1 163 ? -6.369 7.564 -1.406 1.00 85.44 163 HIS A C 1
ATOM 1291 O O . HIS A 1 163 ? -5.610 8.212 -2.136 1.00 85.44 163 HIS A O 1
ATOM 1297 N N . PRO A 1 164 ? -6.581 6.248 -1.618 1.00 87.19 164 PRO A N 1
ATOM 1298 C CA . PRO A 1 164 ? -5.795 5.411 -2.539 1.00 87.19 164 PRO A CA 1
ATOM 1299 C C . PRO A 1 164 ? -5.694 5.913 -3.975 1.00 87.19 164 PRO A C 1
ATOM 1301 O O . PRO A 1 164 ? -4.663 5.740 -4.616 1.00 87.19 164 PRO A O 1
ATOM 1304 N N . LYS A 1 165 ? -6.729 6.603 -4.467 1.00 87.88 165 LYS A N 1
ATOM 1305 C CA . LYS A 1 165 ? -6.726 7.247 -5.793 1.00 87.88 165 LYS A CA 1
ATOM 1306 C C . LYS A 1 165 ? -5.560 8.224 -6.012 1.00 87.88 165 LYS A C 1
ATOM 1308 O O . LYS A 1 165 ? -5.184 8.425 -7.156 1.00 87.88 165 LYS A O 1
ATOM 1313 N N . HIS A 1 166 ? -5.046 8.859 -4.958 1.00 86.19 166 HIS A N 1
ATOM 1314 C CA . HIS A 1 166 ? -3.936 9.814 -5.060 1.00 86.19 166 HIS A CA 1
ATOM 1315 C C . HIS A 1 166 ? -2.563 9.181 -4.811 1.00 86.19 166 HIS A C 1
ATOM 1317 O O . HIS A 1 166 ? -1.552 9.830 -5.054 1.00 86.19 166 HIS A O 1
ATOM 1323 N N . ILE A 1 167 ? -2.532 7.954 -4.286 1.00 89.00 167 ILE A N 1
ATOM 1324 C CA . ILE A 1 167 ? -1.301 7.225 -3.956 1.00 89.00 167 ILE A CA 1
ATOM 1325 C C . ILE A 1 167 ? -0.906 6.254 -5.081 1.00 89.00 167 ILE A C 1
ATOM 1327 O O . ILE A 1 167 ? 0.274 5.944 -5.227 1.00 89.00 167 ILE A O 1
ATOM 1331 N N . MET A 1 168 ? -1.889 5.772 -5.853 1.00 83.12 168 MET A N 1
ATOM 1332 C CA . MET A 1 168 ? -1.701 5.002 -7.091 1.00 83.12 168 MET A CA 1
ATOM 1333 C C . MET A 1 168 ? -1.236 5.895 -8.241 1.00 83.12 168 MET A C 1
ATOM 1335 O O . MET A 1 168 ? -0.334 5.437 -8.976 1.00 83.12 168 MET A O 1
#

InterPro domains:
  IPR036915 Cyclin-like superfamily [SSF47954] (48-168)

Sequence (168 aa):
LHSITASPSHPLPSGGGHLAVFTSRGEGGSIRLLRAEGGAAKMSDFQTSTHRERWIFQPQDLVNKWTTANRRSAEILAQYGTTRLKVDPVDGSISNPEPVPDHVVGSSSVKPLSCEEEQVMRIFYEQKIQEVCRAFKFPHKIQATAIIYFKRFYLQWSVMEHHPKHIM

Organism: Ae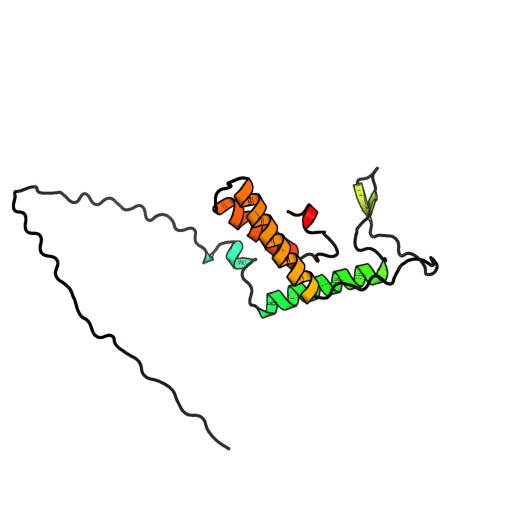gilops tauschii subsp. strangulata (NCBI:txid200361)

Foldseek 3Di:
DDDDDDDDDDDDDDDDDDDDDDDDDDDDDPPPPPPPPPPPPPPPPPVPDPCVVPPDDDPVVLVVLLVVQLVVQQVLCVQAVALEFDQDPPPRDTDRHDRDPPDDPDDPSPHRDDSVRQVVQLVVLLVVLVVVCVVVVPDPVVNVVLNVVSVVVSSNHTCRNPPSVVSD

pLDDT: mean 71.31, std 22.71, range [28.5, 95.44]

Secondary structure (DSSP, 8-state):
---------------------------------------------GGG-HHHHHH---HHHHHHHHHHHHHHHHHHHHHHS---PEEPTTT--EEPPP---S--TT----PPPPHHHHHHHHHHHHHHHHHHHHHTT--HHHHHHHHHHHHHHHHHS-TTTS-HHHH-

Radius of gyration: 29.03 Å; chains: 1; bounding box: 65×77×70 Å